Protein AF-A0A1E7HLR6-F1 (afdb_monomer)

Radius of gyration: 19.54 Å; Cα contacts (8 Å, |Δi|>4): 207; chains: 1; bounding box: 36×61×45 Å

Solvent-accessible surface area (backbone atoms only — not comparable to full-atom values): 7864 Å² total; per-residue (Å²): 138,86,82,84,83,90,84,85,64,68,70,62,56,52,52,53,49,54,55,56,55,72,72,46,52,72,71,54,43,53,51,49,52,52,51,52,49,53,51,58,48,58,78,66,50,92,57,78,67,46,80,49,82,35,63,30,42,35,37,49,93,94,41,77,47,78,44,37,30,48,32,37,35,30,50,28,38,31,35,52,36,85,69,93,70,60,75,70,40,62,34,45,40,36,33,46,50,96,94,41,81,62,75,47,76,50,51,24,27,26,74,38,73,57,83,62,21,38,31,34,33,38,77,60,74,34,67,68,54,36,52,56,58,67,70,60,129

Secondary structure (DSSP, 8-state):
-------SSHHHHHHHHHHHHHTS-HHHHHHHHHHHHHHHHHHT-SSPPEEEEEEEEEEETTEEEEEEEEEEETTEEEEE-SS---TT-EEEEEEEETTEEEEEEEEEEEEEEETTEEEEEESS--HHHHHHHHH--

Foldseek 3Di:
DDDDDPPPDPVVVVVVVVVVLVPDDPVVVVVVVVVVVVVVVVVVDPWDKDADWWWKWKDWPNDIDIFTWGIDALFWTKTFDQDDDDFFTKMWMWTADPVGRDIDIFIFTFHDDDNGTTITTTPDGDVVRNVVSVPPD

Structure (mmCIF, N/CA/C/O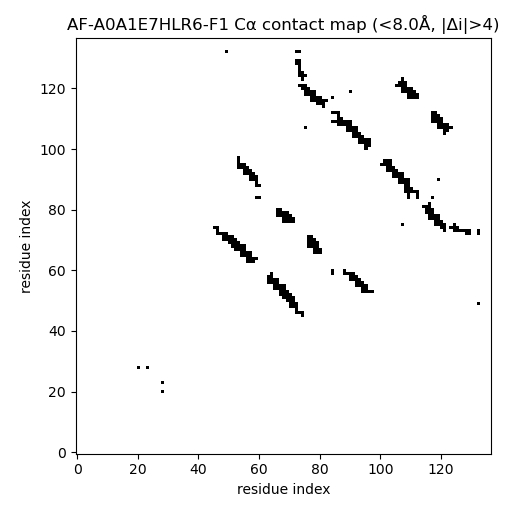 backbone):
data_AF-A0A1E7HLR6-F1
#
_entry.id   AF-A0A1E7HLR6-F1
#
loop_
_atom_site.group_PDB
_atom_site.id
_atom_site.type_symbol
_atom_site.label_atom_id
_atom_site.label_alt_id
_atom_site.label_comp_id
_atom_site.label_asym_id
_atom_site.label_entity_id
_atom_site.label_seq_id
_atom_site.pdbx_PDB_ins_code
_atom_site.Cartn_x
_atom_site.Cartn_y
_atom_site.Cartn_z
_atom_site.occupancy
_atom_site.B_iso_or_equiv
_atom_site.auth_seq_id
_atom_site.auth_comp_id
_atom_site.auth_asym_id
_atom_site.auth_atom_id
_atom_site.pdbx_PDB_model_num
ATOM 1 N N . MET A 1 1 ? 21.320 46.124 -13.787 1.00 36.19 1 MET A N 1
ATOM 2 C CA . MET A 1 1 ? 20.127 45.297 -13.510 1.00 36.19 1 MET A CA 1
ATOM 3 C C . MET A 1 1 ? 20.429 43.890 -13.989 1.00 36.19 1 MET A C 1
ATOM 5 O O . MET A 1 1 ? 20.676 43.717 -15.173 1.00 36.19 1 MET A O 1
ATOM 9 N N . ALA A 1 2 ? 20.546 42.936 -13.066 1.00 37.72 2 ALA A N 1
ATOM 10 C CA . ALA A 1 2 ? 20.869 41.546 -13.366 1.00 37.72 2 ALA A CA 1
ATOM 11 C C . ALA A 1 2 ? 19.578 40.723 -13.362 1.00 37.72 2 ALA A C 1
ATOM 13 O O . ALA A 1 2 ? 18.850 40.729 -12.371 1.00 37.72 2 ALA A O 1
ATOM 14 N N . VAL A 1 3 ? 19.308 40.024 -14.461 1.00 41.31 3 VAL A N 1
ATOM 15 C CA . VAL A 1 3 ? 18.330 38.936 -14.503 1.00 41.31 3 VAL A CA 1
ATOM 16 C C . VAL A 1 3 ? 19.150 37.652 -14.526 1.00 41.31 3 VAL A C 1
ATOM 18 O O . VAL A 1 3 ? 19.773 37.328 -15.535 1.00 41.31 3 VAL A O 1
ATOM 21 N N . SER A 1 4 ? 19.224 36.969 -13.382 1.00 43.50 4 SER A N 1
ATOM 22 C CA . SER A 1 4 ? 19.880 35.665 -13.281 1.00 43.50 4 SER A CA 1
ATOM 23 C C . SER A 1 4 ? 19.008 34.594 -13.922 1.00 43.50 4 SER A C 1
ATOM 25 O O . SER A 1 4 ? 17.876 34.349 -13.510 1.00 43.50 4 SER A O 1
ATOM 27 N N . ASN A 1 5 ? 19.590 33.966 -14.935 1.00 44.69 5 ASN A N 1
ATOM 28 C CA . ASN A 1 5 ? 19.066 32.868 -15.723 1.00 44.69 5 ASN A CA 1
ATOM 29 C C . ASN A 1 5 ? 19.119 31.557 -14.911 1.00 44.69 5 ASN A C 1
ATOM 31 O O . ASN A 1 5 ? 20.196 31.144 -14.483 1.00 44.69 5 ASN A O 1
ATOM 35 N N . LYS A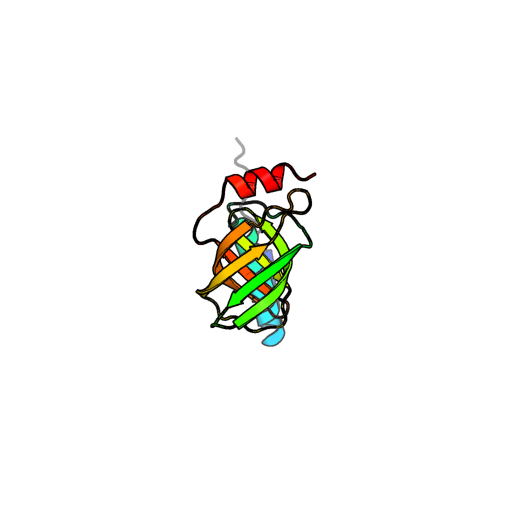 1 6 ? 17.972 30.902 -14.690 1.00 49.69 6 LYS A N 1
ATOM 36 C CA . LYS A 1 6 ? 17.852 29.622 -13.957 1.00 49.69 6 LYS A CA 1
ATOM 37 C C . LYS A 1 6 ? 17.433 28.468 -14.883 1.00 49.69 6 LYS A C 1
ATOM 39 O O . LYS A 1 6 ? 16.693 27.583 -14.473 1.00 49.69 6 LYS A O 1
ATOM 44 N N . GLN A 1 7 ? 17.878 28.485 -16.139 1.00 53.22 7 GLN A N 1
ATOM 45 C CA . GLN A 1 7 ? 17.534 27.483 -17.157 1.00 53.22 7 GLN A CA 1
ATOM 46 C C . GLN A 1 7 ? 18.790 26.926 -17.835 1.00 53.22 7 GLN A C 1
ATOM 48 O O . GLN A 1 7 ? 19.087 27.264 -18.973 1.00 53.22 7 GLN A O 1
ATOM 53 N N . SER A 1 8 ? 19.545 26.068 -17.141 1.00 51.66 8 SER A N 1
ATOM 54 C CA . SER A 1 8 ? 20.609 25.261 -17.767 1.00 51.66 8 SER A CA 1
ATOM 55 C C . SER A 1 8 ? 21.167 24.209 -16.798 1.00 51.66 8 SER A C 1
ATOM 57 O O . SER A 1 8 ? 22.247 24.396 -16.248 1.00 51.66 8 SER A O 1
ATOM 59 N N . ASN A 1 9 ? 20.426 23.127 -16.533 1.00 55.09 9 ASN A N 1
ATOM 60 C CA . ASN A 1 9 ? 21.022 21.893 -15.978 1.00 55.09 9 ASN A CA 1
ATOM 61 C C . ASN A 1 9 ? 20.119 20.648 -16.087 1.00 55.09 9 ASN A C 1
ATOM 63 O O . ASN A 1 9 ? 20.621 19.528 -16.050 1.00 55.09 9 ASN A O 1
ATOM 67 N N . GLU A 1 10 ? 18.804 20.805 -16.272 1.00 56.81 10 GLU A N 1
ATOM 68 C CA . GLU A 1 10 ? 17.876 19.660 -16.356 1.00 56.81 1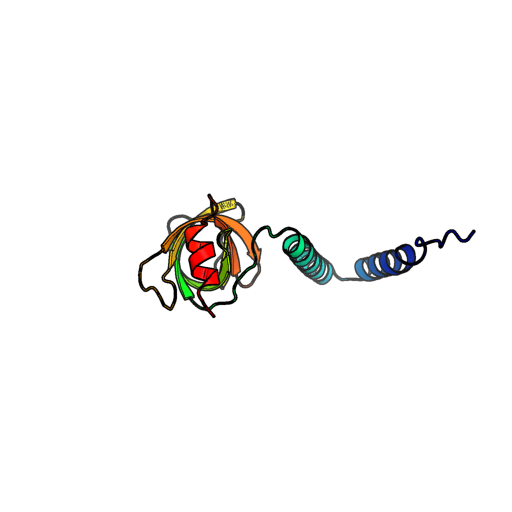0 GLU A CA 1
ATOM 69 C C . GLU A 1 10 ? 17.996 18.845 -17.657 1.00 56.81 10 GLU A C 1
ATOM 71 O O . GLU A 1 10 ? 17.735 17.638 -17.660 1.00 56.81 10 GLU A O 1
ATOM 76 N N . SER A 1 11 ? 18.440 19.461 -18.759 1.00 64.00 11 SER A N 1
ATOM 77 C CA . SER A 1 11 ? 18.533 18.789 -20.063 1.00 64.00 11 SER A CA 1
ATOM 78 C C . SER A 1 11 ? 19.638 17.727 -20.119 1.00 64.00 11 SER A C 1
ATOM 80 O O . SER A 1 11 ? 19.459 16.702 -20.772 1.00 64.00 11 SER A O 1
ATOM 82 N N . GLY A 1 12 ? 20.749 17.924 -19.398 1.00 85.00 12 GLY A N 1
ATOM 83 C CA . GLY A 1 12 ? 21.880 16.987 -19.385 1.00 85.00 12 GLY A CA 1
ATOM 84 C C . GLY A 1 12 ? 21.613 15.730 -18.557 1.00 85.00 12 GLY A C 1
ATOM 85 O O . GLY A 1 12 ? 21.894 14.617 -19.001 1.00 85.00 12 GLY A O 1
ATOM 86 N N . VAL A 1 13 ? 21.011 15.894 -17.376 1.00 87.56 13 VAL A N 1
ATOM 87 C CA . VAL A 1 13 ? 20.662 14.765 -16.497 1.00 87.56 13 VAL A CA 1
ATOM 88 C C . VAL A 1 13 ? 19.580 13.900 -17.140 1.00 87.56 13 VAL A C 1
ATOM 90 O O . VAL A 1 13 ? 19.719 12.679 -17.192 1.00 87.56 13 VAL A O 1
ATOM 93 N N . THR A 1 14 ? 18.538 14.524 -17.694 1.00 89.19 14 THR A N 1
ATOM 94 C CA . THR A 1 14 ? 17.434 13.801 -18.343 1.00 89.19 14 THR A CA 1
ATOM 95 C C . THR A 1 14 ? 17.914 13.012 -19.560 1.00 89.19 14 THR A C 1
ATOM 97 O O . THR A 1 14 ? 17.580 11.836 -19.697 1.00 89.19 14 THR A O 1
ATOM 100 N N . ALA A 1 15 ? 18.752 13.612 -20.413 1.00 90.44 15 ALA A N 1
ATOM 101 C CA . ALA A 1 15 ? 19.320 12.921 -21.569 1.00 90.44 15 ALA A CA 1
ATOM 102 C C . ALA A 1 15 ? 20.155 11.698 -21.155 1.00 90.44 15 ALA A C 1
ATOM 104 O O . ALA A 1 15 ? 20.002 10.621 -21.732 1.00 90.44 15 ALA A O 1
ATOM 105 N N . ARG A 1 16 ? 20.980 11.836 -20.106 1.00 91.69 16 ARG A N 1
ATOM 106 C CA . ARG A 1 16 ? 21.793 10.729 -19.587 1.00 91.69 16 ARG A CA 1
ATOM 107 C C . ARG A 1 16 ? 20.942 9.602 -19.003 1.00 91.69 16 ARG A C 1
ATOM 109 O O . ARG A 1 16 ? 21.280 8.435 -19.178 1.00 91.69 16 ARG A O 1
ATOM 116 N N . LEU A 1 17 ? 19.839 9.931 -18.332 1.00 90.62 17 LEU A N 1
ATOM 117 C CA . LEU A 1 17 ? 18.895 8.933 -17.826 1.00 90.62 17 LEU A CA 1
ATOM 118 C C . LEU A 1 17 ? 18.245 8.145 -18.967 1.00 90.62 17 LEU A C 1
ATOM 120 O O . LEU A 1 17 ? 18.212 6.922 -18.895 1.00 90.62 17 LEU A O 1
ATOM 124 N N . ILE A 1 18 ? 17.780 8.818 -20.025 1.00 93.31 18 ILE A N 1
ATOM 125 C CA . ILE A 1 18 ? 17.168 8.158 -21.192 1.00 93.31 18 ILE A CA 1
ATOM 126 C C . ILE A 1 18 ? 18.152 7.178 -21.843 1.00 93.31 18 ILE A C 1
ATOM 128 O O . ILE A 1 18 ? 17.785 6.037 -22.122 1.00 93.31 18 ILE A O 1
ATOM 132 N N . GLU A 1 19 ? 19.406 7.597 -22.032 1.00 93.94 19 GLU A N 1
ATOM 133 C CA . GLU A 1 19 ? 20.471 6.744 -22.572 1.00 93.94 19 GLU A CA 1
ATOM 134 C C . GLU A 1 19 ? 20.692 5.493 -21.707 1.00 93.94 19 GLU A C 1
ATOM 136 O O . GLU A 1 19 ? 20.717 4.376 -22.220 1.00 93.94 19 GLU A O 1
ATOM 141 N N . LEU A 1 20 ? 20.811 5.662 -20.385 1.00 94.00 20 LEU A N 1
ATOM 142 C CA . LEU A 1 20 ? 21.012 4.543 -19.461 1.00 94.00 20 LEU A CA 1
ATOM 143 C C . LEU A 1 20 ? 19.818 3.583 -19.458 1.00 94.00 20 LEU A C 1
ATOM 145 O O . LEU A 1 20 ? 20.028 2.374 -19.470 1.00 94.00 20 LEU A O 1
ATOM 149 N N . ILE A 1 21 ? 18.588 4.105 -19.492 1.00 94.31 21 ILE A N 1
ATOM 150 C CA . ILE A 1 21 ? 17.356 3.303 -19.548 1.00 94.31 21 ILE A CA 1
ATOM 151 C C . ILE A 1 21 ? 17.317 2.449 -20.820 1.00 94.31 21 ILE A C 1
ATOM 153 O O . ILE A 1 21 ? 16.942 1.277 -20.752 1.00 94.31 21 ILE A O 1
ATOM 157 N N . GLY A 1 22 ? 17.737 3.004 -21.962 1.00 91.50 22 GLY A N 1
ATOM 158 C CA . GLY A 1 22 ? 17.791 2.287 -23.240 1.00 91.50 22 GLY A CA 1
ATOM 159 C C . GLY A 1 22 ? 18.737 1.079 -23.246 1.00 91.50 22 GLY A C 1
ATOM 160 O O . GLY A 1 22 ? 18.525 0.156 -24.024 1.00 91.50 22 GLY A O 1
ATOM 161 N N . ASN A 1 23 ? 19.729 1.055 -22.351 1.00 95.00 23 ASN A N 1
ATOM 162 C CA . ASN A 1 23 ? 20.721 -0.021 -22.239 1.00 95.00 23 ASN A CA 1
ATOM 163 C C . ASN A 1 23 ? 20.362 -1.102 -21.200 1.00 95.00 23 ASN A C 1
ATOM 165 O O . ASN A 1 23 ? 21.108 -2.067 -21.038 1.00 95.00 23 ASN A O 1
ATOM 169 N N . LEU A 1 24 ? 19.259 -0.941 -20.466 1.00 94.56 24 LEU A N 1
ATOM 170 C CA . LEU A 1 24 ? 18.798 -1.914 -19.474 1.00 94.56 24 LEU A CA 1
ATOM 171 C C . LEU A 1 24 ? 18.087 -3.101 -20.138 1.00 94.56 24 LEU A C 1
ATOM 173 O O . LEU A 1 24 ? 17.419 -2.948 -21.160 1.00 94.56 24 LEU A O 1
ATOM 177 N N . THR A 1 25 ? 18.155 -4.280 -19.513 1.00 96.62 25 THR A N 1
ATOM 178 C CA . THR A 1 25 ? 17.303 -5.418 -19.902 1.00 96.62 25 THR A CA 1
ATOM 179 C C . THR A 1 25 ? 15.829 -5.120 -19.613 1.00 96.62 25 THR A C 1
ATOM 181 O O . THR A 1 25 ? 15.525 -4.310 -18.738 1.00 96.62 25 THR A O 1
ATOM 184 N N . GLU A 1 26 ? 14.890 -5.828 -20.251 1.00 92.00 26 GLU A N 1
ATOM 185 C CA . GLU A 1 26 ? 13.450 -5.658 -19.967 1.00 92.00 26 GLU A CA 1
ATOM 186 C C . GLU A 1 26 ? 13.117 -5.824 -18.474 1.00 92.00 26 GLU A C 1
ATOM 188 O O . GLU A 1 26 ? 12.351 -5.044 -17.908 1.00 92.00 26 GLU A O 1
ATOM 193 N N . SER A 1 27 ? 13.743 -6.792 -17.793 1.00 86.00 27 SER A N 1
ATOM 194 C CA . SER A 1 27 ? 13.554 -6.996 -16.352 1.00 86.00 27 SER A CA 1
ATOM 195 C C . SER A 1 27 ? 14.056 -5.813 -15.516 1.00 86.00 27 SER A C 1
ATOM 197 O O . SER A 1 27 ? 13.398 -5.407 -14.557 1.00 86.00 27 SER A O 1
ATOM 199 N N . GLN A 1 28 ? 15.192 -5.221 -15.889 1.00 89.19 28 GLN A N 1
ATOM 200 C CA . GLN A 1 28 ? 15.754 -4.045 -15.225 1.00 89.19 28 GLN A CA 1
ATOM 201 C C . GLN A 1 28 ? 14.941 -2.780 -15.520 1.00 89.19 28 GLN A C 1
ATOM 203 O O . GLN A 1 28 ? 14.694 -1.991 -14.607 1.00 89.19 28 GLN A O 1
ATOM 208 N N . GLN A 1 29 ? 14.473 -2.600 -16.757 1.00 89.94 29 GLN A N 1
ATOM 209 C CA . GLN A 1 29 ? 13.569 -1.510 -17.129 1.00 89.94 29 GLN A CA 1
ATOM 210 C C . GLN A 1 29 ? 12.265 -1.588 -16.337 1.00 89.94 29 GLN A C 1
ATOM 212 O O . GLN A 1 29 ? 11.811 -0.581 -15.797 1.00 89.94 29 GLN A O 1
ATOM 217 N N . GLN A 1 30 ? 11.691 -2.786 -16.201 1.00 81.19 30 GLN A N 1
ATOM 218 C CA . GLN A 1 30 ? 10.472 -2.990 -15.427 1.00 81.19 30 GLN A CA 1
ATOM 219 C C . GLN A 1 30 ? 10.683 -2.694 -13.935 1.00 81.19 30 GLN A C 1
ATOM 221 O O . GL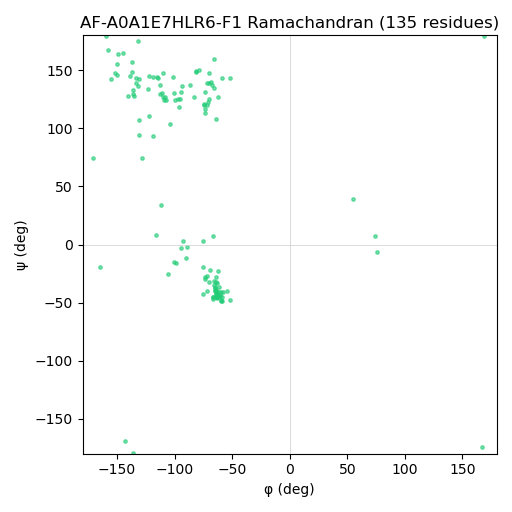N A 1 30 ? 9.826 -2.067 -13.308 1.00 81.19 30 GLN A O 1
ATOM 226 N N . ALA A 1 31 ? 11.825 -3.094 -13.367 1.00 77.25 31 ALA A N 1
ATOM 227 C CA . ALA A 1 31 ? 12.183 -2.760 -11.991 1.00 77.25 31 ALA A CA 1
ATOM 228 C C . ALA A 1 31 ? 12.342 -1.242 -11.797 1.00 77.25 31 ALA A C 1
ATOM 230 O O . ALA A 1 31 ? 11.788 -0.681 -10.851 1.00 77.25 31 ALA A O 1
ATOM 231 N N . LEU A 1 32 ? 13.036 -0.561 -12.713 1.00 88.06 32 LEU A N 1
ATOM 232 C CA . LEU A 1 32 ? 13.215 0.890 -12.674 1.00 88.06 32 LEU A CA 1
ATOM 233 C C . LEU A 1 32 ? 11.894 1.645 -12.824 1.00 88.06 32 LEU A C 1
ATOM 235 O O . LEU A 1 32 ? 11.639 2.585 -12.075 1.00 88.06 32 LEU A O 1
ATOM 239 N N . LEU A 1 33 ? 11.021 1.210 -13.731 1.00 85.38 33 LEU A N 1
ATOM 240 C CA . LEU A 1 33 ? 9.689 1.785 -13.887 1.00 85.38 33 LEU A CA 1
ATOM 241 C C . LEU A 1 33 ? 8.871 1.669 -12.595 1.00 85.38 33 LEU A C 1
ATOM 243 O O . LEU A 1 33 ? 8.184 2.620 -12.225 1.00 85.38 33 LEU A O 1
ATOM 247 N N . ASN A 1 34 ? 8.950 0.533 -11.898 1.00 75.12 34 ASN A N 1
ATOM 248 C CA . ASN A 1 34 ? 8.275 0.358 -10.613 1.00 75.12 34 ASN A CA 1
ATOM 249 C C . ASN A 1 34 ? 8.833 1.324 -9.556 1.00 75.12 34 ASN A C 1
ATOM 251 O O . ASN A 1 34 ? 8.052 2.014 -8.907 1.00 75.12 34 ASN A O 1
ATOM 255 N N . MET A 1 35 ? 10.160 1.469 -9.463 1.00 76.44 35 MET A N 1
ATOM 256 C CA . MET A 1 35 ? 10.796 2.428 -8.548 1.00 76.44 35 MET A CA 1
ATOM 257 C C . MET A 1 35 ? 10.375 3.878 -8.835 1.00 76.44 35 MET A C 1
ATOM 259 O O . MET A 1 35 ? 9.955 4.593 -7.927 1.00 76.44 35 MET A O 1
ATOM 263 N N . LEU A 1 36 ? 10.420 4.307 -10.100 1.00 83.69 36 LEU A N 1
ATOM 264 C CA . LEU A 1 36 ? 10.021 5.661 -10.500 1.00 83.69 36 LEU A CA 1
ATOM 265 C C . LEU A 1 36 ? 8.528 5.919 -10.257 1.00 83.69 36 LEU A C 1
ATOM 267 O O . LEU A 1 36 ? 8.149 7.015 -9.844 1.00 83.69 36 LEU A O 1
ATOM 271 N N . ARG A 1 37 ? 7.672 4.910 -10.465 1.00 75.31 37 ARG A N 1
ATOM 272 C CA . ARG A 1 37 ? 6.249 4.986 -10.106 1.00 75.31 37 ARG A CA 1
ATOM 273 C C . ARG A 1 37 ? 6.063 5.150 -8.607 1.00 75.31 37 ARG A C 1
ATOM 275 O O . ARG A 1 37 ? 5.252 5.976 -8.201 1.00 75.31 37 ARG A O 1
ATOM 282 N N . ASP A 1 38 ? 6.802 4.410 -7.791 1.00 68.81 38 ASP A N 1
ATOM 283 C CA . ASP A 1 38 ? 6.713 4.512 -6.335 1.00 68.81 38 ASP A CA 1
ATOM 284 C C . ASP A 1 38 ? 7.148 5.900 -5.839 1.00 68.81 38 ASP A C 1
ATOM 286 O O . ASP A 1 38 ? 6.484 6.467 -4.967 1.00 68.81 38 ASP A O 1
ATOM 290 N N . TRP A 1 39 ? 8.189 6.488 -6.438 1.00 70.19 39 TRP A N 1
ATOM 291 C CA . TRP A 1 39 ? 8.647 7.858 -6.159 1.00 70.19 39 TRP A CA 1
ATOM 292 C C . TRP A 1 39 ? 7.636 8.919 -6.594 1.00 70.19 39 TRP A C 1
ATOM 294 O O . TRP A 1 39 ? 7.269 9.792 -5.813 1.00 70.19 39 TRP A O 1
ATOM 304 N N . HIS A 1 40 ? 7.093 8.808 -7.803 1.00 69.31 40 HIS A N 1
ATOM 305 C CA . HIS A 1 40 ? 6.039 9.713 -8.257 1.00 69.31 40 HIS A CA 1
ATOM 306 C C . HIS A 1 40 ? 4.765 9.584 -7.396 1.00 69.31 40 HIS A C 1
ATOM 308 O O . HIS A 1 40 ? 4.060 10.557 -7.132 1.00 69.31 40 HIS A O 1
ATOM 314 N N . ASN A 1 41 ? 4.468 8.382 -6.901 1.00 65.88 41 ASN A N 1
ATOM 315 C CA . ASN A 1 41 ? 3.348 8.147 -5.996 1.00 65.88 41 ASN A CA 1
ATOM 316 C C . ASN A 1 41 ? 3.604 8.678 -4.578 1.00 65.88 41 ASN A C 1
ATOM 318 O O . ASN A 1 41 ? 2.635 9.045 -3.918 1.00 65.88 41 ASN A O 1
ATOM 322 N N . LEU A 1 42 ? 4.861 8.723 -4.111 1.00 64.81 42 LEU A N 1
ATOM 323 C CA . LEU A 1 42 ? 5.289 9.343 -2.846 1.00 64.81 42 LEU A CA 1
ATOM 324 C C . LEU A 1 42 ? 4.946 10.840 -2.820 1.00 64.81 42 LEU A C 1
ATOM 326 O O . LEU A 1 42 ? 4.327 11.300 -1.864 1.00 64.81 42 LEU A O 1
ATOM 330 N N . GLU A 1 43 ? 5.264 11.567 -3.890 1.00 63.81 43 GLU A N 1
ATOM 331 C CA . GLU A 1 43 ? 4.980 13.006 -4.016 1.00 63.81 43 GLU A CA 1
ATOM 332 C C . GLU A 1 43 ? 3.482 13.316 -4.148 1.00 63.81 43 GLU A C 1
ATOM 334 O O . GLU A 1 43 ? 3.026 14.407 -3.814 1.00 63.81 43 GLU A O 1
ATOM 339 N N . ARG A 1 44 ? 2.685 12.336 -4.588 1.00 71.00 44 ARG A N 1
ATOM 340 C CA . ARG A 1 44 ? 1.224 12.446 -4.713 1.00 71.00 44 ARG A CA 1
ATOM 341 C C . ARG A 1 44 ? 0.460 12.042 -3.456 1.00 71.00 44 ARG A C 1
ATOM 343 O O . ARG A 1 44 ? -0.775 12.086 -3.464 1.00 71.00 44 ARG A O 1
ATOM 350 N N . ARG A 1 45 ? 1.131 11.594 -2.389 1.00 75.62 45 ARG A N 1
ATOM 351 C CA . ARG A 1 45 ? 0.416 11.165 -1.181 1.00 75.62 45 ARG A CA 1
ATOM 352 C C . ARG A 1 45 ? -0.149 12.378 -0.462 1.00 75.62 45 ARG A C 1
ATOM 354 O O . ARG A 1 45 ? 0.585 13.232 0.012 1.00 75.62 45 ARG A O 1
ATOM 361 N N . LYS A 1 46 ? -1.472 12.392 -0.317 1.00 82.12 46 LYS A N 1
ATOM 362 C CA . LYS A 1 46 ? -2.184 13.377 0.505 1.00 82.12 46 LYS A CA 1
ATOM 363 C C . LYS A 1 46 ? -1.859 13.234 1.999 1.00 82.12 46 LYS A C 1
ATOM 365 O O . LYS A 1 46 ? -1.860 14.221 2.722 1.00 82.12 46 LYS A O 1
ATOM 370 N N . HIS A 1 47 ? -1.576 12.006 2.441 1.00 82.81 47 HIS A N 1
ATOM 371 C CA . HIS A 1 47 ? -1.400 11.644 3.849 1.00 82.81 47 HIS A CA 1
ATOM 372 C C . HIS A 1 47 ? -0.036 11.002 4.095 1.00 82.81 47 HIS A C 1
ATOM 374 O O . HIS A 1 47 ? 0.369 10.095 3.356 1.00 82.81 47 HIS A O 1
ATOM 380 N N . ALA A 1 48 ? 0.652 11.445 5.149 1.00 86.56 48 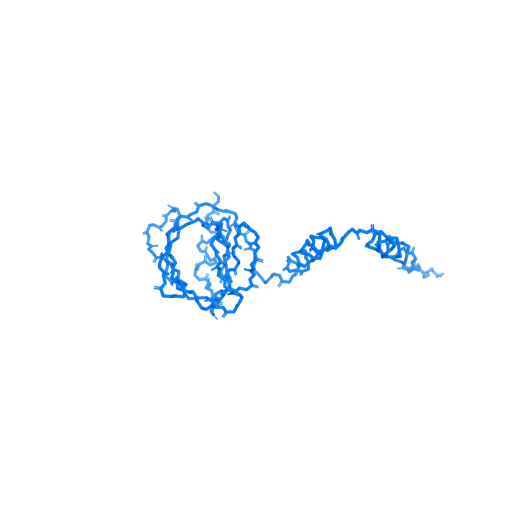ALA A N 1
ATOM 381 C CA . ALA A 1 48 ? 1.912 10.854 5.588 1.00 86.56 48 ALA A CA 1
ATOM 382 C C . ALA A 1 48 ? 1.676 9.435 6.122 1.00 86.56 48 ALA A C 1
ATOM 384 O O . ALA A 1 48 ? 0.714 9.186 6.845 1.00 86.56 48 ALA A O 1
ATOM 385 N N . ARG A 1 49 ? 2.553 8.493 5.763 1.00 90.81 49 ARG A N 1
ATOM 386 C CA . ARG A 1 49 ? 2.460 7.110 6.243 1.00 90.81 49 ARG A CA 1
ATOM 387 C C . ARG A 1 49 ? 3.316 6.910 7.482 1.00 90.81 49 ARG A C 1
ATOM 389 O O . ARG A 1 49 ? 4.470 7.333 7.514 1.00 90.81 49 ARG A O 1
ATOM 396 N N . LYS A 1 50 ? 2.762 6.210 8.466 1.00 91.19 50 LYS A N 1
ATOM 397 C CA . LYS A 1 50 ? 3.467 5.748 9.656 1.00 91.19 50 LYS A CA 1
ATOM 398 C C . LYS A 1 50 ? 3.939 4.313 9.433 1.00 91.19 50 LYS A C 1
ATOM 400 O O . LYS A 1 50 ? 3.129 3.438 9.125 1.00 91.19 50 LYS A O 1
ATOM 405 N N . SER A 1 51 ? 5.239 4.080 9.600 1.00 92.94 51 SER A N 1
ATOM 406 C CA . SER A 1 51 ? 5.802 2.727 9.641 1.00 92.94 51 SER A CA 1
ATOM 407 C C . SER A 1 51 ? 5.284 1.990 10.877 1.00 92.94 51 SER A C 1
ATOM 409 O O . SER A 1 51 ? 5.228 2.569 11.965 1.00 92.94 51 SER A O 1
ATOM 411 N N . CYS A 1 52 ? 4.864 0.739 10.718 1.00 91.00 52 CYS A N 1
ATOM 412 C CA . CYS A 1 52 ? 4.321 -0.079 11.801 1.00 91.00 52 CYS A CA 1
ATOM 413 C C . CYS A 1 52 ? 4.445 -1.571 11.478 1.00 91.00 52 CYS A C 1
ATOM 415 O O . CYS A 1 52 ? 4.718 -1.949 10.349 1.00 91.00 52 CYS A O 1
ATOM 417 N N . VAL A 1 53 ? 4.234 -2.437 12.468 1.00 93.69 53 VAL A N 1
ATOM 418 C CA . VAL A 1 53 ? 4.023 -3.869 12.228 1.00 93.69 53 VAL A CA 1
ATOM 419 C C . VAL A 1 53 ? 2.789 -4.282 13.010 1.00 93.69 53 VAL A C 1
ATOM 421 O O . VAL A 1 53 ? 2.821 -4.333 14.236 1.00 93.69 53 VAL A O 1
ATOM 424 N N . MET A 1 54 ? 1.685 -4.525 12.306 1.00 93.25 54 MET A N 1
ATOM 425 C CA . MET A 1 54 ? 0.400 -4.890 12.916 1.00 93.25 54 MET A CA 1
ATOM 426 C C . MET A 1 54 ? -0.203 -6.073 12.172 1.00 93.25 54 MET A C 1
ATOM 428 O O . MET A 1 54 ? -0.154 -6.104 10.946 1.00 93.25 54 MET A O 1
ATOM 432 N N . SER A 1 55 ? -0.778 -7.036 12.892 1.00 94.81 55 SER A N 1
ATOM 433 C CA . SER A 1 55 ? -1.567 -8.092 12.250 1.00 94.81 55 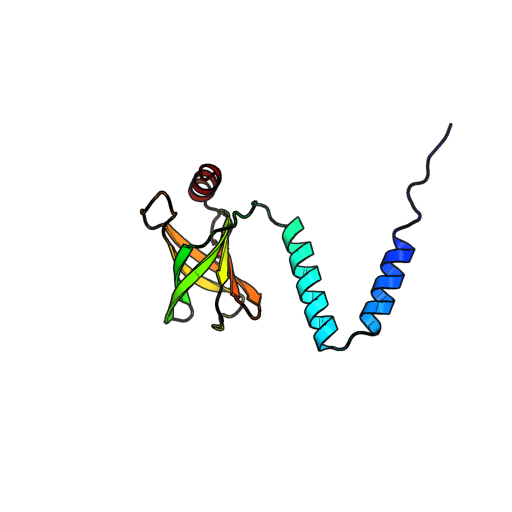SER A CA 1
ATOM 434 C C . SER A 1 55 ? -2.857 -7.496 11.681 1.00 94.81 55 SER A C 1
ATOM 436 O O . SER A 1 55 ? -3.478 -6.628 12.303 1.00 94.81 55 SER A O 1
ATOM 438 N N . ALA A 1 56 ? -3.240 -7.955 10.497 1.00 95.38 56 ALA A N 1
ATOM 439 C CA . ALA A 1 56 ? -4.481 -7.601 9.841 1.00 95.38 56 ALA A CA 1
ATOM 440 C C . ALA A 1 56 ? -5.156 -8.842 9.274 1.00 95.38 56 ALA A C 1
ATOM 442 O O . ALA A 1 56 ? -4.570 -9.584 8.481 1.00 95.38 56 ALA A O 1
ATOM 443 N N . ASP A 1 57 ? -6.425 -8.994 9.629 1.00 96.12 57 ASP A N 1
ATOM 444 C CA . ASP A 1 57 ? -7.339 -9.888 8.948 1.00 96.12 57 ASP A CA 1
ATOM 445 C C . ASP A 1 57 ? -7.901 -9.172 7.725 1.00 96.12 57 ASP A C 1
ATOM 447 O O . ASP A 1 57 ? -8.444 -8.067 7.826 1.00 96.12 57 ASP A O 1
ATOM 451 N N . TYR A 1 58 ? -7.794 -9.792 6.554 1.00 94.81 58 TYR A N 1
ATOM 452 C CA . TYR A 1 58 ? -8.371 -9.237 5.341 1.00 94.81 58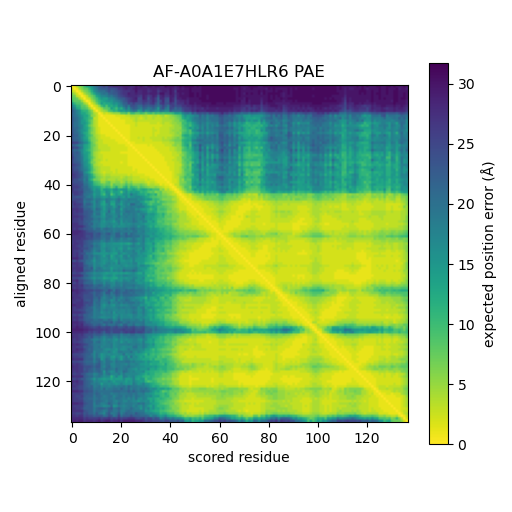 TYR A CA 1
ATOM 453 C C . TYR A 1 58 ? -9.038 -10.287 4.469 1.00 94.81 58 TYR A C 1
ATOM 455 O O . TYR A 1 58 ? -8.591 -11.427 4.369 1.00 94.81 58 TYR A O 1
ATOM 463 N N . ALA A 1 59 ? -10.122 -9.885 3.812 1.00 93.75 59 ALA A N 1
ATOM 464 C CA . ALA A 1 59 ? -10.831 -10.712 2.850 1.00 93.75 59 ALA A CA 1
ATOM 465 C C . ALA A 1 59 ? -10.622 -10.178 1.431 1.00 93.75 59 ALA A C 1
ATOM 467 O O . ALA A 1 59 ? -10.942 -9.023 1.155 1.00 93.75 59 ALA A O 1
ATOM 468 N N . CYS A 1 60 ? -10.122 -11.025 0.530 1.00 88.38 60 CYS A N 1
ATOM 469 C CA . CYS A 1 60 ? -9.918 -10.733 -0.890 1.00 88.38 60 CYS A CA 1
ATOM 470 C C . CYS A 1 60 ? -10.410 -11.940 -1.701 1.00 88.38 60 CYS A C 1
ATOM 472 O O . CYS A 1 60 ? -10.053 -13.079 -1.409 1.00 88.38 60 CYS A O 1
ATOM 474 N N . GLN A 1 61 ? -11.254 -11.708 -2.713 1.00 85.94 61 GLN A N 1
ATOM 475 C CA . GLN A 1 61 ? -11.767 -12.763 -3.610 1.00 85.94 61 GLN A CA 1
ATOM 476 C C . GLN A 1 61 ? -12.453 -13.939 -2.879 1.00 85.94 61 GLN A C 1
ATOM 478 O O . GLN A 1 61 ? -12.281 -15.102 -3.240 1.00 85.94 61 GLN A O 1
ATOM 483 N N . GLY A 1 62 ? -13.215 -13.644 -1.822 1.00 84.88 62 GLY A N 1
ATOM 484 C CA . GLY A 1 62 ? -13.938 -14.660 -1.048 1.00 84.88 62 GLY A CA 1
ATOM 485 C C . GLY A 1 62 ? -13.056 -15.522 -0.137 1.00 84.88 62 GLY A C 1
ATOM 486 O O . GLY A 1 62 ? -13.551 -16.480 0.449 1.00 84.88 62 GLY A O 1
ATOM 487 N N . ARG A 1 63 ? -11.767 -15.193 0.002 1.00 89.25 63 ARG A N 1
ATOM 488 C CA . ARG A 1 63 ? -10.838 -15.842 0.935 1.00 89.25 63 ARG A CA 1
ATOM 489 C C . ARG A 1 63 ? -10.399 -14.855 2.005 1.00 89.25 63 ARG A C 1
ATOM 491 O O . ARG A 1 63 ? -10.216 -13.677 1.708 1.00 89.25 63 ARG A O 1
ATOM 498 N N . ALA A 1 64 ? -10.244 -15.351 3.228 1.00 92.81 64 ALA A N 1
ATOM 499 C CA . ALA A 1 64 ? -9.729 -14.594 4.359 1.00 92.81 64 ALA A CA 1
ATOM 500 C C . ALA A 1 64 ? -8.257 -14.943 4.608 1.00 92.81 64 ALA A C 1
ATOM 502 O O . ALA A 1 64 ? -7.847 -16.095 4.444 1.00 92.81 64 ALA A O 1
ATOM 503 N N . TYR A 1 65 ? -7.487 -13.940 5.007 1.00 94.31 65 TYR A N 1
ATOM 504 C CA . TYR A 1 65 ? -6.054 -14.008 5.248 1.00 94.31 65 TYR A CA 1
ATOM 505 C C . TYR A 1 65 ? -5.725 -13.244 6.530 1.00 94.31 65 TYR A C 1
ATOM 507 O O . TYR A 1 65 ? -6.390 -12.255 6.829 1.00 94.31 65 TYR A O 1
ATOM 515 N N . ASN A 1 66 ? -4.693 -13.685 7.248 1.00 95.88 66 ASN A N 1
ATOM 516 C CA . ASN A 1 66 ? -4.112 -12.965 8.378 1.00 95.88 66 ASN A CA 1
ATOM 517 C C . ASN A 1 66 ? -2.632 -12.722 8.072 1.00 95.88 66 ASN A C 1
ATOM 519 O O . ASN A 1 66 ? -1.861 -13.677 7.973 1.00 95.88 66 ASN A O 1
ATOM 523 N N . GLU A 1 67 ? -2.261 -11.466 7.840 1.00 96.06 67 GLU A N 1
ATOM 524 C CA . GLU A 1 67 ? -0.895 -11.064 7.476 1.00 96.06 67 GLU A CA 1
ATOM 525 C C . GLU A 1 67 ? -0.545 -9.722 8.136 1.00 96.06 67 GLU A C 1
ATOM 527 O O . GLU A 1 67 ? -1.249 -9.272 9.041 1.00 96.06 67 GLU A O 1
ATOM 532 N N . TYR A 1 68 ? 0.562 -9.088 7.740 1.00 96.56 68 TYR A N 1
ATOM 533 C CA . TYR A 1 68 ? 1.102 -7.928 8.449 1.00 96.56 68 TYR A CA 1
ATOM 534 C C . TYR A 1 68 ? 1.009 -6.637 7.642 1.00 96.56 68 TYR A C 1
ATOM 536 O O . TYR A 1 68 ? 1.498 -6.548 6.516 1.00 96.56 68 TYR A O 1
ATOM 544 N N . ILE A 1 69 ? 0.464 -5.599 8.271 1.00 96.62 69 ILE A N 1
ATOM 545 C CA . ILE A 1 69 ? 0.592 -4.212 7.830 1.00 96.62 69 ILE A CA 1
ATOM 546 C C . ILE A 1 69 ? 2.019 -3.741 8.130 1.00 96.62 69 ILE A C 1
ATOM 548 O O . ILE A 1 69 ? 2.483 -3.935 9.255 1.00 96.62 69 ILE A O 1
ATOM 552 N N . LYS A 1 70 ? 2.697 -3.119 7.153 1.00 96.25 70 LYS A N 1
ATOM 553 C CA . LYS A 1 70 ? 4.036 -2.507 7.341 1.00 96.25 70 LYS A CA 1
ATOM 554 C C . LYS A 1 70 ? 4.020 -0.986 7.405 1.00 96.25 70 LYS A C 1
ATOM 556 O O . LYS A 1 70 ? 4.906 -0.363 7.986 1.00 96.25 70 LYS A O 1
ATOM 561 N N . ASP A 1 71 ? 3.015 -0.376 6.796 1.00 94.88 71 ASP A N 1
ATOM 562 C CA . ASP A 1 71 ? 2.767 1.050 6.920 1.00 94.88 71 ASP A CA 1
ATOM 563 C C . ASP A 1 71 ? 1.278 1.359 6.776 1.00 94.88 71 ASP A C 1
ATOM 565 O O . ASP A 1 71 ? 0.510 0.590 6.191 1.00 94.88 71 ASP A O 1
ATOM 569 N N . ILE A 1 72 ? 0.868 2.485 7.353 1.00 94.81 72 ILE A N 1
ATOM 570 C CA . ILE A 1 72 ? -0.518 2.945 7.325 1.00 94.81 72 ILE A CA 1
ATOM 571 C C . ILE A 1 72 ? -0.594 4.471 7.362 1.00 94.81 72 ILE A C 1
ATOM 573 O O . ILE A 1 72 ? 0.211 5.144 8.004 1.00 94.81 72 ILE A O 1
ATOM 577 N N . SER A 1 73 ? -1.585 5.017 6.674 1.00 93.50 73 SER A N 1
ATOM 578 C CA . SER A 1 73 ? -2.130 6.358 6.870 1.00 93.50 73 SER A CA 1
ATOM 579 C C . SER A 1 73 ? -3.653 6.249 6.939 1.00 93.50 73 SER A C 1
ATOM 581 O O . SER A 1 73 ? -4.221 5.185 6.706 1.00 93.50 73 SER A O 1
ATOM 583 N N . GLY A 1 74 ? -4.367 7.330 7.204 1.00 92.50 74 GLY A N 1
ATOM 584 C CA . GLY A 1 74 ? -5.825 7.355 7.099 1.00 92.50 74 GLY A CA 1
ATOM 585 C C . GLY A 1 74 ? -6.348 7.406 5.665 1.00 92.50 74 GLY A C 1
ATOM 586 O O . GLY A 1 74 ? -7.560 7.453 5.483 1.00 92.50 74 GLY A O 1
ATOM 587 N N . GLY A 1 75 ? -5.478 7.354 4.650 1.00 92.88 75 GLY A N 1
ATOM 588 C CA . GLY A 1 75 ? -5.870 7.131 3.253 1.00 92.88 75 GLY A CA 1
ATOM 589 C C . GLY A 1 75 ? -5.662 5.695 2.755 1.00 92.88 75 GLY A C 1
ATOM 590 O O . GLY A 1 75 ? -6.175 5.333 1.694 1.00 92.88 75 GLY A O 1
ATOM 591 N N . GLY A 1 76 ? -4.895 4.871 3.470 1.00 95.06 76 GLY A N 1
ATOM 592 C CA . GLY A 1 76 ? -4.580 3.518 3.026 1.00 95.06 76 GLY A CA 1
ATOM 593 C C . GLY A 1 76 ? -3.481 2.847 3.839 1.00 95.06 76 GLY A C 1
ATOM 594 O O . GLY A 1 76 ? -2.907 3.438 4.748 1.00 95.06 76 GLY A O 1
ATOM 595 N N . LEU A 1 77 ? -3.156 1.609 3.481 1.00 96.25 77 LEU A N 1
ATOM 596 C CA . LEU A 1 77 ? -2.124 0.815 4.147 1.00 96.25 77 LEU A CA 1
ATOM 597 C C . LEU A 1 77 ? -1.365 -0.078 3.167 1.00 96.25 77 LEU A C 1
ATOM 599 O O . LEU A 1 77 ? -1.808 -0.300 2.036 1.00 96.25 77 LEU A O 1
ATOM 603 N N . PHE A 1 78 ? -0.221 -0.591 3.602 1.00 96.38 78 PHE A N 1
ATOM 604 C CA . PHE A 1 78 ? 0.528 -1.629 2.905 1.00 96.38 78 PHE A CA 1
ATOM 605 C C . PHE A 1 78 ? 0.489 -2.936 3.694 1.00 96.38 78 PHE A C 1
ATOM 607 O O . PHE A 1 78 ? 0.816 -2.936 4.880 1.00 96.38 78 PHE A O 1
ATOM 614 N N . ILE A 1 79 ? 0.151 -4.039 3.023 1.00 96.38 79 ILE A N 1
ATOM 615 C CA . ILE A 1 79 ? 0.207 -5.400 3.573 1.00 96.38 79 ILE A CA 1
ATOM 616 C C . ILE A 1 79 ? 1.375 -6.136 2.927 1.00 96.38 79 ILE A C 1
ATOM 618 O O . ILE A 1 79 ? 1.427 -6.259 1.701 1.00 96.38 79 ILE A O 1
ATOM 622 N N . GLU A 1 80 ? 2.282 -6.655 3.750 1.00 96.00 80 GLU A N 1
ATOM 623 C CA . GLU A 1 80 ? 3.301 -7.603 3.305 1.00 96.00 80 GLU A CA 1
ATOM 624 C C . GLU A 1 80 ? 2.641 -8.954 3.048 1.00 96.00 80 GLU A C 1
ATOM 626 O O . GLU A 1 80 ? 2.089 -9.576 3.956 1.00 96.00 80 GLU A O 1
ATOM 631 N N . THR A 1 81 ? 2.684 -9.392 1.793 1.00 92.62 81 THR A N 1
ATOM 632 C CA . THR A 1 81 ? 2.065 -10.641 1.361 1.00 92.62 81 THR A CA 1
ATOM 633 C C . THR A 1 81 ? 2.736 -11.185 0.110 1.00 92.62 81 THR A C 1
ATOM 635 O O . THR A 1 81 ? 3.091 -10.434 -0.796 1.00 92.62 81 THR A O 1
ATOM 638 N N . ALA A 1 82 ? 2.866 -12.509 0.035 1.00 88.69 82 ALA A N 1
ATOM 639 C CA . ALA A 1 82 ? 3.231 -13.214 -1.195 1.00 88.69 82 ALA A CA 1
ATOM 640 C C . ALA A 1 82 ? 1.990 -13.666 -1.992 1.00 88.69 82 ALA A C 1
ATOM 642 O O . ALA A 1 82 ? 2.103 -14.380 -2.991 1.00 88.69 82 ALA A O 1
ATOM 643 N N . ARG A 1 83 ? 0.779 -13.330 -1.522 1.00 85.44 83 ARG A N 1
ATOM 644 C CA . ARG A 1 83 ? -0.477 -13.778 -2.125 1.00 85.44 83 ARG A CA 1
ATOM 645 C C . ARG A 1 83 ? -0.903 -12.836 -3.253 1.00 85.44 83 ARG A C 1
ATOM 647 O O . ARG A 1 83 ? -0.873 -11.618 -3.090 1.00 85.44 83 ARG A O 1
ATOM 654 N N . PRO A 1 84 ? -1.373 -13.377 -4.389 1.00 75.00 84 PRO A N 1
ATOM 655 C CA . PRO A 1 84 ? -1.872 -12.545 -5.471 1.00 75.00 84 PRO A CA 1
ATOM 656 C C . PRO A 1 84 ? -3.241 -11.948 -5.108 1.00 75.00 84 PRO A C 1
ATOM 658 O O . PRO A 1 84 ? -4.243 -12.661 -5.053 1.00 75.00 84 PRO A O 1
ATOM 661 N N . CYS A 1 85 ? -3.310 -10.626 -4.940 1.00 83.25 85 CYS A N 1
ATOM 662 C CA . CYS A 1 85 ? -4.549 -9.863 -5.122 1.00 83.25 85 CYS A CA 1
ATOM 663 C C . CYS A 1 85 ? -4.399 -8.959 -6.345 1.00 83.25 85 CYS A C 1
ATOM 665 O O . CYS A 1 85 ? -3.360 -8.343 -6.559 1.00 83.25 85 CYS A O 1
ATOM 667 N N . PHE A 1 86 ? -5.448 -8.890 -7.163 1.00 85.12 86 PHE A N 1
ATOM 668 C CA . PHE A 1 86 ? -5.436 -8.082 -8.378 1.00 85.12 86 PHE A CA 1
ATOM 669 C C . PHE A 1 86 ? -5.721 -6.612 -8.071 1.00 85.12 86 PHE A C 1
ATOM 671 O O . PHE A 1 86 ? -6.514 -6.300 -7.180 1.00 85.12 86 PHE A O 1
ATOM 678 N N . LEU A 1 87 ? -5.128 -5.720 -8.866 1.00 87.12 87 LEU A N 1
ATOM 679 C CA . LEU A 1 87 ? -5.438 -4.291 -8.849 1.00 87.12 87 LEU A CA 1
ATOM 680 C C . LEU A 1 87 ? -6.949 -4.041 -8.978 1.00 87.12 87 LEU A C 1
ATOM 682 O O . LEU A 1 87 ? -7.665 -4.754 -9.684 1.00 87.12 87 LEU A O 1
ATOM 686 N N . GLY A 1 88 ? -7.431 -3.022 -8.272 1.00 89.38 88 GLY A N 1
ATOM 687 C CA . GLY A 1 88 ? -8.827 -2.588 -8.250 1.00 89.38 88 GLY A CA 1
ATOM 688 C C . GLY A 1 88 ? -9.773 -3.470 -7.432 1.00 89.38 88 GLY A C 1
ATOM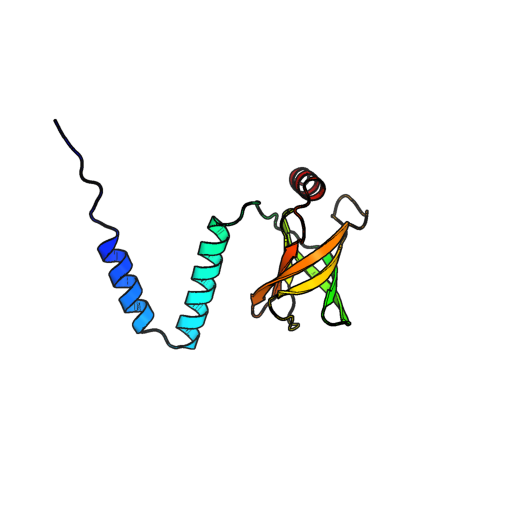 689 O O . GLY A 1 88 ? -10.933 -3.099 -7.261 1.00 89.38 88 GLY A O 1
ATOM 690 N N . ARG A 1 89 ? -9.317 -4.618 -6.910 1.00 91.19 89 ARG A N 1
ATOM 691 C CA . ARG A 1 89 ? -10.168 -5.516 -6.118 1.00 91.19 89 ARG A CA 1
ATOM 692 C C . ARG A 1 89 ? -10.508 -4.919 -4.765 1.00 91.19 89 ARG A C 1
ATOM 694 O O . ARG A 1 89 ? -9.642 -4.360 -4.100 1.00 91.19 89 ARG A O 1
ATOM 701 N N . GLU A 1 90 ? -11.760 -5.097 -4.364 1.00 94.06 90 GLU A N 1
ATOM 702 C CA . GLU A 1 90 ? -12.233 -4.731 -3.035 1.00 94.06 90 GLU A CA 1
ATOM 703 C C . GLU A 1 90 ? -11.676 -5.680 -1.978 1.00 94.06 90 GLU A C 1
ATOM 705 O O . GLU A 1 90 ? -11.610 -6.898 -2.172 1.00 94.06 90 GLU A O 1
ATOM 710 N N . ILE A 1 91 ? -11.287 -5.091 -0.854 1.00 94.75 91 ILE A N 1
ATOM 711 C CA . ILE A 1 91 ? -10.805 -5.780 0.331 1.00 94.75 91 ILE A CA 1
ATOM 712 C C . ILE A 1 91 ? -11.540 -5.216 1.544 1.00 94.75 91 ILE A C 1
ATOM 714 O O . ILE A 1 91 ? -11.693 -4.003 1.696 1.00 94.75 91 ILE A O 1
ATOM 718 N N . THR A 1 92 ? -11.975 -6.110 2.430 1.00 95.00 92 THR A N 1
ATOM 719 C CA . THR A 1 92 ? -12.391 -5.744 3.791 1.00 95.00 92 THR A CA 1
ATOM 720 C C . THR A 1 92 ? -11.260 -6.077 4.748 1.00 95.00 92 THR A C 1
ATOM 722 O O . THR A 1 92 ? -10.741 -7.187 4.696 1.00 95.00 92 THR A O 1
ATOM 725 N N . LEU A 1 93 ? -10.893 -5.124 5.599 1.00 94.81 93 LEU A N 1
ATOM 726 C CA . LEU A 1 93 ? -9.751 -5.160 6.508 1.00 94.81 93 LEU A CA 1
ATOM 727 C C . LEU A 1 93 ? -10.231 -5.064 7.951 1.00 94.81 93 LEU A C 1
ATOM 729 O O . LEU A 1 93 ? -11.181 -4.335 8.245 1.00 94.81 93 LEU A O 1
ATOM 733 N N . THR A 1 94 ? -9.564 -5.755 8.864 1.00 96.06 94 THR A N 1
ATOM 734 C CA . THR A 1 94 ? -9.706 -5.576 10.309 1.00 96.06 94 THR A CA 1
ATOM 735 C C . THR A 1 94 ? -8.338 -5.686 10.967 1.00 96.06 94 THR A C 1
ATOM 737 O O . THR A 1 94 ? -7.608 -6.639 10.726 1.00 96.06 94 THR A O 1
ATOM 740 N N . PHE A 1 95 ? -7.973 -4.695 11.774 1.00 95.00 95 PHE A N 1
ATOM 741 C CA . PHE A 1 95 ? -6.712 -4.666 12.519 1.00 95.00 95 PHE A CA 1
ATOM 742 C C . PHE A 1 95 ? -6.901 -3.910 13.834 1.00 95.00 95 PHE A C 1
ATOM 744 O O . PHE A 1 95 ? -7.871 -3.172 13.995 1.00 95.00 95 PHE A O 1
ATOM 751 N N . CYS A 1 96 ? -5.967 -4.063 14.767 1.00 92.31 96 CYS A N 1
ATOM 752 C CA . CYS A 1 96 ? -5.934 -3.285 16.004 1.00 92.31 96 CYS A CA 1
ATOM 753 C C . CYS A 1 96 ? -4.689 -2.404 16.023 1.00 92.31 96 CYS A C 1
ATOM 755 O O . CYS A 1 96 ? -3.624 -2.814 15.560 1.00 92.31 96 CYS A O 1
ATOM 757 N N . LEU A 1 97 ? -4.822 -1.201 16.575 1.00 87.81 97 LEU A N 1
ATOM 758 C CA . LEU A 1 97 ? -3.677 -0.324 16.790 1.00 87.81 97 LEU A CA 1
ATOM 759 C C . LEU A 1 97 ? -2.944 -0.748 18.078 1.00 87.81 97 LEU A C 1
ATOM 761 O O . LEU A 1 97 ? -3.602 -1.227 19.003 1.00 87.81 97 LEU A O 1
ATOM 765 N N . PRO A 1 98 ? -1.614 -0.566 18.190 1.00 79.75 98 PRO A N 1
ATOM 766 C CA . PRO A 1 98 ? -0.836 -1.128 19.299 1.00 79.75 98 PRO A CA 1
ATOM 767 C C . PRO A 1 98 ? -1.316 -0.682 20.687 1.00 79.75 98 PRO A C 1
ATOM 769 O O . PRO A 1 98 ? -1.413 -1.498 21.599 1.00 79.75 98 PRO A O 1
ATOM 772 N N . GLU A 1 99 ? -1.670 0.595 20.842 1.00 74.94 99 GLU A N 1
ATOM 773 C CA . GLU A 1 99 ? -2.125 1.155 22.126 1.00 74.94 99 GLU A CA 1
ATOM 774 C C . GLU A 1 99 ? -3.643 1.063 22.315 1.00 74.94 99 GLU A C 1
ATOM 776 O O . GLU A 1 99 ? -4.162 1.297 23.405 1.00 74.94 99 GLU A O 1
ATOM 781 N N . ASN A 1 100 ? -4.380 0.730 21.253 1.00 71.06 100 ASN A N 1
ATOM 782 C CA . ASN A 1 100 ? -5.831 0.669 21.278 1.00 71.06 100 ASN A CA 1
ATOM 783 C C . ASN A 1 100 ? -6.283 -0.651 20.663 1.00 71.06 100 ASN A C 1
ATOM 785 O O . ASN A 1 100 ? -6.468 -0.769 19.453 1.00 71.06 100 ASN A O 1
ATOM 789 N N . GLN A 1 101 ? -6.498 -1.642 21.530 1.00 76.12 101 GLN A N 1
ATOM 790 C CA . GLN A 1 101 ? -6.955 -2.983 21.152 1.00 76.12 101 GLN A CA 1
ATOM 791 C C . GLN A 1 101 ? -8.386 -3.011 20.583 1.00 76.12 101 GLN A C 1
ATOM 793 O O . GLN A 1 101 ? -8.942 -4.084 20.362 1.00 76.12 101 GLN A O 1
ATOM 798 N N . LYS A 1 102 ? -9.007 -1.849 20.345 1.00 86.19 102 LYS A N 1
ATOM 799 C CA . LYS A 1 102 ? -10.270 -1.766 19.620 1.00 86.19 102 LYS A CA 1
ATOM 800 C C . LYS A 1 102 ? -10.044 -2.105 18.141 1.00 86.19 102 LYS A C 1
ATOM 802 O O . LYS A 1 102 ? -9.244 -1.431 17.489 1.00 86.19 102 LYS A O 1
ATOM 807 N N . PRO A 1 103 ? -10.783 -3.086 17.592 1.00 90.81 103 PRO A N 1
ATOM 808 C CA . PRO A 1 103 ? -10.701 -3.417 16.179 1.00 90.81 103 PRO A CA 1
ATOM 809 C C . PRO A 1 103 ? -11.141 -2.243 15.304 1.00 90.81 103 PRO A C 1
ATOM 811 O O . PRO A 1 103 ? -12.245 -1.714 15.448 1.00 90.81 103 PRO A O 1
ATOM 814 N N . VAL A 1 104 ? -10.287 -1.870 14.359 1.00 92.88 104 VAL A N 1
ATOM 815 C CA . VAL A 1 104 ? -10.580 -0.941 13.272 1.00 92.88 104 VAL A CA 1
ATOM 816 C C . VAL A 1 104 ? -10.962 -1.768 12.054 1.00 92.88 104 VAL A C 1
ATOM 818 O O . VAL A 1 104 ? -10.157 -2.556 11.559 1.00 92.88 104 VAL A O 1
ATOM 821 N N . LYS A 1 105 ? -12.192 -1.591 11.563 1.00 94.31 105 LYS A N 1
ATOM 822 C CA . LYS A 1 105 ? -12.699 -2.268 10.366 1.00 94.31 105 LYS A CA 1
ATOM 823 C C . LYS A 1 105 ? -12.871 -1.276 9.226 1.00 94.31 105 LYS A C 1
ATOM 825 O O . LYS A 1 105 ? -13.556 -0.270 9.391 1.00 94.31 105 LYS A O 1
ATOM 830 N N . LEU A 1 106 ? -12.279 -1.574 8.072 1.00 94.75 106 LEU A N 1
ATOM 831 C CA . LEU A 1 106 ? -12.297 -0.700 6.896 1.00 94.75 106 LEU A CA 1
ATOM 832 C C . LEU A 1 106 ? -12.557 -1.485 5.615 1.00 94.75 106 LEU A C 1
ATOM 834 O O . LEU A 1 106 ? -12.293 -2.684 5.531 1.00 94.75 106 LEU A O 1
ATOM 838 N N . LYS A 1 107 ? -13.051 -0.776 4.602 1.00 95.56 107 LYS A N 1
ATOM 839 C CA . LYS A 1 107 ? -13.094 -1.243 3.219 1.00 95.56 107 LYS A CA 1
ATOM 840 C C . LYS A 1 107 ? -12.113 -0.441 2.381 1.00 95.56 107 LYS A C 1
ATOM 842 O O . LYS A 1 107 ? -11.880 0.744 2.631 1.00 95.56 107 LYS A O 1
ATOM 847 N N . GLY A 1 108 ? -11.547 -1.091 1.381 1.00 95.19 108 GLY A N 1
ATOM 848 C CA . GLY A 1 108 ? -10.631 -0.458 0.453 1.00 95.19 108 GLY A CA 1
ATOM 849 C C . GLY A 1 108 ? -10.501 -1.229 -0.844 1.00 95.19 108 GLY A C 1
ATOM 850 O O . GLY A 1 108 ? -11.102 -2.287 -1.025 1.00 95.19 108 GLY A O 1
ATOM 851 N N . LYS A 1 109 ? -9.688 -0.693 -1.747 1.00 95.19 109 LYS A N 1
ATOM 852 C CA . LYS A 1 109 ? -9.339 -1.322 -3.017 1.00 95.19 109 LYS A CA 1
ATOM 853 C C . LYS A 1 109 ? -7.836 -1.484 -3.129 1.00 95.19 109 LYS A C 1
ATOM 855 O O . LYS A 1 109 ? -7.074 -0.628 -2.682 1.00 95.19 109 LYS A O 1
ATOM 860 N N . VAL A 1 110 ? -7.407 -2.571 -3.757 1.00 93.69 110 VAL A N 1
ATOM 861 C CA . VAL A 1 110 ? -5.999 -2.778 -4.105 1.00 93.69 110 VAL A CA 1
ATOM 862 C C . VAL A 1 110 ? -5.590 -1.705 -5.113 1.00 93.69 110 VAL A C 1
ATOM 864 O O . VAL A 1 110 ? -6.015 -1.731 -6.265 1.00 93.69 110 VAL A O 1
ATOM 867 N N . ALA A 1 111 ? -4.780 -0.749 -4.676 1.00 91.31 111 ALA A N 1
ATOM 868 C CA . ALA A 1 111 ? -4.299 0.368 -5.486 1.00 91.31 111 ALA A CA 1
ATOM 869 C C . ALA A 1 111 ? -2.882 0.128 -6.030 1.00 91.31 111 ALA A C 1
ATOM 871 O O . ALA A 1 111 ? -2.448 0.813 -6.952 1.00 91.31 111 ALA A O 1
ATOM 872 N N . TRP A 1 112 ? -2.163 -0.846 -5.468 1.00 90.12 112 TRP A N 1
ATOM 873 C CA . TRP A 1 112 ? -0.820 -1.225 -5.891 1.00 90.12 112 TRP A CA 1
ATOM 874 C C . TRP A 1 112 ? -0.562 -2.702 -5.587 1.00 90.12 112 TRP A C 1
ATOM 876 O O . TRP A 1 112 ? -1.057 -3.231 -4.591 1.00 90.12 112 TRP A O 1
ATOM 886 N N . THR A 1 113 ? 0.233 -3.357 -6.427 1.00 87.81 113 THR A N 1
ATOM 887 C CA . THR A 1 113 ? 0.657 -4.752 -6.261 1.00 87.81 113 THR A CA 1
ATOM 888 C C . THR A 1 113 ? 2.141 -4.855 -6.572 1.00 87.81 113 THR A C 1
ATOM 890 O O . THR A 1 113 ? 2.574 -4.364 -7.616 1.00 87.81 113 THR A O 1
ATOM 893 N N . GLY A 1 114 ? 2.897 -5.534 -5.720 1.00 85.94 114 GLY A N 1
ATOM 894 C CA . GLY A 1 114 ? 4.303 -5.846 -5.941 1.00 85.94 114 GLY A CA 1
ATOM 895 C C . GLY A 1 114 ? 4.609 -7.289 -5.569 1.00 85.94 114 GLY A C 1
ATOM 896 O O . GLY A 1 114 ? 3.734 -8.037 -5.142 1.00 85.94 114 GLY A O 1
ATOM 897 N N . THR A 1 115 ? 5.870 -7.688 -5.716 1.00 84.94 115 THR A N 1
ATOM 898 C CA . THR A 1 115 ? 6.303 -9.061 -5.405 1.00 84.94 115 THR A CA 1
ATOM 899 C C . THR A 1 115 ? 6.158 -9.412 -3.924 1.00 84.94 115 THR A C 1
ATOM 901 O O . THR A 1 115 ? 5.972 -10.579 -3.598 1.00 84.94 115 THR A O 1
ATOM 904 N N . ASN A 1 116 ? 6.235 -8.410 -3.043 1.00 89.62 116 ASN A N 1
ATOM 905 C CA . ASN A 1 116 ? 6.302 -8.598 -1.591 1.00 89.62 116 ASN A CA 1
ATOM 906 C C . ASN A 1 116 ? 5.083 -8.023 -0.858 1.00 89.62 116 ASN A C 1
ATOM 908 O O . ASN A 1 116 ? 5.096 -7.910 0.367 1.00 89.62 116 ASN A O 1
ATOM 912 N N . GLY A 1 117 ? 4.048 -7.593 -1.581 1.00 93.88 117 GLY A N 1
ATOM 913 C CA . GLY A 1 117 ? 2.865 -7.074 -0.920 1.00 93.88 117 GLY A CA 1
ATOM 914 C C . GLY A 1 117 ? 1.888 -6.342 -1.815 1.00 93.88 117 GLY A C 1
ATOM 915 O O . GLY A 1 117 ? 2.038 -6.256 -3.037 1.00 93.88 117 GLY A O 1
ATOM 916 N N . ILE A 1 118 ? 0.884 -5.776 -1.159 1.00 95.00 118 ILE A N 1
ATOM 917 C CA . ILE A 1 118 ? -0.175 -4.997 -1.788 1.00 95.00 118 ILE A CA 1
ATOM 918 C C . ILE A 1 118 ? -0.376 -3.675 -1.054 1.00 95.00 118 ILE A C 1
ATOM 920 O O . ILE A 1 118 ? -0.321 -3.596 0.173 1.00 95.00 118 ILE A O 1
ATOM 924 N N . GLY A 1 119 ? -0.643 -2.625 -1.824 1.00 95.19 119 GLY A N 1
ATOM 925 C CA . GLY A 1 119 ? -1.089 -1.339 -1.312 1.00 95.19 119 GLY A CA 1
ATOM 926 C C . GLY A 1 119 ? -2.604 -1.260 -1.408 1.00 95.19 119 GLY A C 1
ATOM 927 O O . GLY A 1 119 ? -3.164 -1.426 -2.493 1.00 95.19 119 GLY A O 1
ATOM 928 N N . VAL A 1 120 ? -3.264 -0.979 -0.291 1.00 95.56 120 VAL A N 1
ATOM 929 C CA . VAL A 1 120 ? -4.716 -0.812 -0.221 1.00 95.56 120 VAL A CA 1
ATOM 930 C C . VAL A 1 120 ? -5.038 0.658 0.006 1.00 95.56 120 VAL A C 1
ATOM 932 O O . VAL A 1 120 ? -4.532 1.274 0.941 1.00 95.56 120 VAL A O 1
ATOM 935 N N . GLN A 1 121 ? -5.889 1.219 -0.846 1.00 95.00 121 GLN A N 1
ATOM 936 C CA . GLN A 1 121 ? -6.486 2.537 -0.659 1.00 95.00 121 GLN A CA 1
ATOM 937 C C . GLN A 1 121 ? -7.846 2.369 0.015 1.00 95.00 121 GLN A C 1
ATOM 939 O O . GLN A 1 121 ? -8.644 1.546 -0.432 1.00 95.00 121 GLN A O 1
ATOM 944 N N . PHE A 1 122 ? -8.124 3.127 1.071 1.00 95.31 122 PHE A N 1
ATOM 945 C CA . PHE A 1 122 ? -9.435 3.086 1.721 1.00 95.31 122 PHE A CA 1
ATOM 946 C C . PHE A 1 122 ? -10.511 3.706 0.823 1.00 95.31 122 PHE A C 1
ATOM 948 O O . PHE A 1 122 ? -10.228 4.631 0.063 1.00 95.31 122 PHE A O 1
ATOM 955 N N . GLU A 1 123 ? -11.745 3.199 0.898 1.00 92.62 123 GLU A N 1
ATOM 956 C CA . GLU A 1 123 ? -12.878 3.765 0.140 1.00 92.62 123 GLU A CA 1
ATOM 9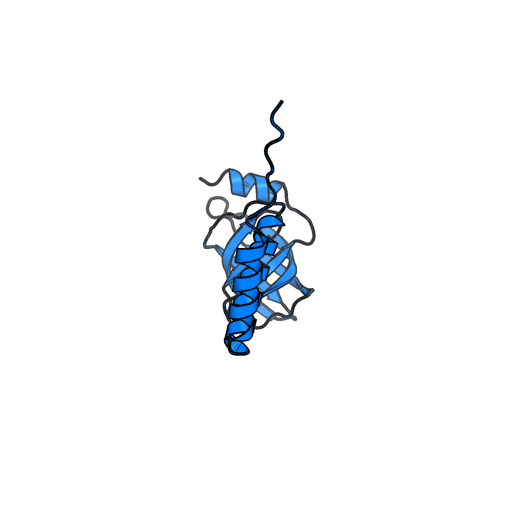57 C C . GLU A 1 123 ? -13.157 5.220 0.526 1.00 92.62 123 GLU A C 1
ATOM 959 O O . GLU A 1 123 ? -13.491 6.043 -0.324 1.00 92.62 123 GLU A O 1
ATOM 964 N N . SER A 1 124 ? -12.985 5.531 1.808 1.00 88.94 124 SER A N 1
ATOM 965 C CA . SER A 1 124 ? -13.085 6.871 2.367 1.00 88.94 124 SER A CA 1
ATOM 966 C C . SER A 1 124 ? -11.903 7.130 3.290 1.00 88.94 124 SER A C 1
ATOM 968 O O . SER A 1 124 ? -11.473 6.238 4.027 1.00 88.94 124 SER A O 1
ATOM 970 N N . GLU A 1 125 ? -11.407 8.363 3.279 1.00 86.81 125 GLU A N 1
ATOM 971 C CA . GLU A 1 125 ? -10.416 8.809 4.255 1.00 86.81 125 GLU A CA 1
ATOM 972 C C . GLU A 1 125 ? -10.971 8.664 5.676 1.00 86.81 125 GLU A C 1
ATOM 974 O O . GLU A 1 125 ? -12.162 8.867 5.919 1.00 86.81 125 GLU A O 1
ATOM 979 N N . ASN A 1 126 ? -10.108 8.289 6.616 1.00 87.19 126 ASN A N 1
ATOM 980 C CA . ASN A 1 126 ? -10.485 8.098 8.007 1.00 87.19 126 ASN A CA 1
ATOM 981 C C . ASN A 1 126 ? -9.704 9.070 8.898 1.00 87.19 126 ASN A C 1
ATOM 983 O O . ASN A 1 126 ? -8.588 8.787 9.330 1.00 87.19 126 ASN A O 1
ATOM 987 N N . GLU A 1 127 ? -10.307 10.230 9.163 1.00 87.00 127 GLU A N 1
ATOM 988 C CA . GLU A 1 127 ? -9.708 11.302 9.971 1.00 87.00 127 GLU A CA 1
ATOM 989 C C . GLU A 1 127 ? -9.475 10.887 11.428 1.00 87.00 127 GLU A C 1
ATOM 991 O O . GLU A 1 127 ? -8.503 11.310 12.060 1.00 87.00 127 GLU A O 1
ATOM 996 N N . GLN A 1 128 ? -10.345 10.028 11.967 1.00 87.69 128 GLN A N 1
ATOM 997 C CA . GLN A 1 128 ? -10.178 9.496 13.314 1.00 87.69 128 GLN A CA 1
ATOM 998 C C . GLN A 1 128 ? -8.944 8.597 13.374 1.00 87.69 128 GLN A C 1
ATOM 1000 O O . GLN A 1 128 ? -8.125 8.748 14.276 1.00 87.69 128 GLN A O 1
ATOM 1005 N N . LEU A 1 129 ? -8.771 7.718 12.386 1.00 89.38 129 LEU A N 1
ATOM 1006 C CA . LEU A 1 129 ? -7.576 6.894 12.248 1.00 89.38 129 LEU A CA 1
ATOM 1007 C C . LEU A 1 129 ? -6.329 7.761 12.043 1.00 89.38 129 LEU A C 1
ATOM 1009 O O . LEU A 1 129 ? -5.347 7.529 12.732 1.00 89.38 129 LEU A O 1
ATOM 1013 N N . GLU A 1 130 ? -6.364 8.781 11.178 1.00 89.38 130 GLU A N 1
ATOM 1014 C CA . GLU A 1 130 ? -5.272 9.767 11.054 1.00 89.38 130 GLU A CA 1
ATOM 1015 C C . GLU A 1 130 ? -4.898 10.370 12.415 1.00 89.38 130 GLU A C 1
ATOM 1017 O O . GLU A 1 130 ? -3.725 10.430 12.781 1.00 89.38 130 GLU A O 1
ATOM 1022 N N . SER A 1 131 ? -5.896 10.795 13.191 1.00 88.62 131 SER A N 1
ATOM 1023 C CA . SER A 1 131 ? -5.679 11.393 14.511 1.00 88.62 131 SER A CA 1
ATOM 1024 C C . SER A 1 131 ? -5.050 10.397 15.485 1.00 88.62 131 SER A C 1
ATOM 1026 O O . SER A 1 131 ? -4.102 10.745 16.186 1.00 88.62 131 SER A O 1
ATOM 1028 N N . MET A 1 132 ? -5.515 9.144 15.480 1.00 88.06 132 MET A N 1
ATOM 1029 C CA . MET A 1 132 ? -4.928 8.070 16.286 1.00 88.06 132 MET A CA 1
ATOM 1030 C C . MET A 1 132 ? -3.492 7.758 15.851 1.00 88.06 132 MET A C 1
ATOM 1032 O O . MET A 1 132 ? -2.621 7.543 16.686 1.00 88.06 132 MET A O 1
ATOM 1036 N N . LEU A 1 133 ? -3.211 7.771 14.546 1.00 88.19 133 LEU A N 1
ATOM 1037 C CA . LEU A 1 133 ? -1.871 7.519 14.021 1.00 88.19 133 LEU A CA 1
ATOM 1038 C C . LEU A 1 133 ? -0.870 8.603 14.429 1.00 88.19 133 LEU A C 1
ATOM 1040 O O . LEU A 1 133 ? 0.294 8.291 14.689 1.00 88.19 133 LEU A O 1
ATOM 1044 N N . LYS A 1 134 ? -1.325 9.857 14.518 1.00 84.88 134 LYS A N 1
ATOM 1045 C CA . LYS A 1 134 ? -0.520 10.999 14.976 1.00 84.88 134 LYS A CA 1
ATOM 1046 C C . LYS A 1 134 ? -0.264 10.999 16.480 1.00 84.88 134 LYS A C 1
ATOM 1048 O O . LYS A 1 134 ? 0.755 11.540 16.893 1.00 84.88 134 LYS A O 1
ATOM 1053 N N . SER A 1 135 ? -1.155 10.421 17.288 1.00 80.69 135 SER A N 1
ATOM 1054 C CA . SER A 1 135 ? -0.940 10.317 18.738 1.00 80.69 135 SER A CA 1
ATOM 1055 C C . SER A 1 135 ? 0.078 9.245 19.123 1.00 80.69 135 SER A C 1
ATOM 1057 O O . SER A 1 135 ? 0.624 9.313 20.216 1.00 80.69 135 SER A O 1
ATOM 1059 N N . PHE A 1 136 ? 0.359 8.287 18.235 1.00 67.50 136 PHE A N 1
ATOM 1060 C CA . PHE A 1 136 ? 1.455 7.342 18.431 1.00 67.50 136 PHE A CA 1
ATOM 1061 C C . PHE A 1 136 ? 2.793 8.068 18.250 1.00 67.50 136 PHE A C 1
ATOM 1063 O O . PHE A 1 136 ? 3.050 8.605 17.168 1.00 67.50 136 PHE A O 1
ATOM 1070 N N . SER A 1 137 ? 3.660 8.030 19.258 1.00 57.72 137 SER A N 1
ATOM 1071 C CA . SER A 1 137 ? 5.051 8.506 19.193 1.00 57.72 137 SER A CA 1
ATOM 1072 C C . SER A 1 137 ? 6.010 7.330 19.145 1.00 57.72 137 SER A C 1
ATOM 1074 O O . SER A 1 137 ? 6.090 6.621 20.170 1.00 57.72 137 SER A O 1
#

Sequence (137 aa):
MAVSNKQSNESGVTARLIELIGNLTESQQQALLNMLRDWHNLERRKHARKSCVMSADYACQGRAYNEYIKDISGGGLFIETARPCFLGREITLTFCLPENQKPVKLKGKVAWTGTNGIGVQFESENEQLESMLKSFS

pLDDT: mean 85.02, std 13.62, range [36.19, 96.62]

Mean predicted aligned error: 10.59 Å

Nearest PDB structures (foldseek):
  9fnn-assembly1_A  TM=7.853E-01  e=2.053E-05  Escherichia coli
  4i86-assembly2_B  TM=7.851E-01  e=3.160E-05  Komagataeibacter xylinus
  9fp0-assembly1_A  TM=7.319E-01  e=1.843E-05  Escherichia coli
  9fmv-assembly1_A  TM=7.347E-01  e=2.413E-05  Escherichia coli
  5ejl-assembly1_A  TM=7.036E-01  e=3.323E-02  Klebsiella pneumoniae